Protein AF-A0ABC8UQ26-F1 (afdb_monomer_lite)

Radius of gyration: 25.67 Å; chains: 1; bounding box: 36×34×86 Å

Organism: NCBI:txid185542

Sequence (163 aa):
MYFKSHYSAATSGVHKNFREDLLFRDLHRGIGKIISTMKLRYAMVCSSNQNRSMEAHSLLKREGFDVSSYGTGQHVKLPGPSLREPNVYDFGTPYKHMFDDLRRKDPELYKRNGILPMLKRNISVKSAPQRWQENAADGSFDVVFTFEEKVFDMVLEGSPNEE

InterPro domains:
  IPR006811 RNA polymerase II subunit A [PF04722] (40-158)
  IPR006811 RNA polymerase II subunit A [PTHR20383] (39-157)

Foldseek 3Di:
DDDDDDDDDDDDDDDDPPDDPPVVVVVCVVVVVVVVPPQFAEEQEEAQQQPRRLVVLLVCVVVPGNYDYAHAHQWHWADDPDPVDIDTHHWVQFLVNVLVVVCVVPVVVCVVVCRNVSSVSSNVRDGTHHHLLPCVVVPDGPYYDYDDPVRVVSNVVSDPPPD

Structure (mmCIF, N/CA/C/O backbone):
data_AF-A0ABC8UQ26-F1
#
_entry.id   AF-A0ABC8UQ26-F1
#
loop_
_atom_site.group_PDB
_atom_site.id
_atom_site.type_symbol
_atom_site.label_atom_id
_atom_site.label_alt_id
_atom_site.label_comp_id
_atom_site.label_asym_id
_atom_site.label_entity_id
_atom_site.label_seq_id
_atom_site.pdbx_PDB_ins_code
_atom_site.Cartn_x
_atom_site.Cartn_y
_atom_site.Cartn_z
_atom_site.occupancy
_atom_site.B_iso_or_equiv
_atom_site.auth_seq_id
_atom_site.auth_comp_id
_atom_site.auth_asym_id
_atom_site.auth_atom_id
_atom_site.pdbx_PDB_model_num
ATOM 1 N N . MET A 1 1 ? 12.745 18.386 50.827 1.00 41.50 1 MET A N 1
ATOM 2 C CA . MET A 1 1 ? 11.468 18.201 50.102 1.00 41.50 1 MET A CA 1
ATOM 3 C C . MET A 1 1 ? 11.023 16.765 50.371 1.00 41.50 1 MET A C 1
ATOM 5 O O . MET A 1 1 ? 11.547 15.870 49.740 1.00 41.50 1 MET A O 1
ATOM 9 N N . TYR A 1 2 ? 10.348 16.398 51.464 1.00 26.14 2 TYR A N 1
ATOM 10 C CA . TYR A 1 2 ? 9.028 16.809 51.964 1.00 26.14 2 TYR A CA 1
ATOM 11 C C . TYR A 1 2 ? 7.947 16.820 50.881 1.00 26.14 2 TYR A C 1
ATOM 13 O O . TYR A 1 2 ? 7.725 17.849 50.261 1.00 26.14 2 TYR A O 1
ATOM 21 N N . PHE A 1 3 ? 7.269 15.681 50.714 1.00 30.00 3 PHE A N 1
ATOM 22 C CA . PHE A 1 3 ? 5.849 15.589 51.057 1.00 30.00 3 PHE A CA 1
ATOM 23 C C . PHE A 1 3 ? 5.557 14.217 51.688 1.00 30.00 3 PHE A C 1
ATOM 25 O O . PHE A 1 3 ? 5.661 13.174 51.051 1.00 30.00 3 PHE A O 1
ATOM 32 N N . LYS A 1 4 ? 5.258 14.252 52.992 1.00 30.73 4 LYS A N 1
ATOM 33 C CA . LYS A 1 4 ? 4.625 13.182 53.768 1.00 30.73 4 LYS A CA 1
ATOM 34 C C . LYS A 1 4 ? 3.123 13.245 53.492 1.00 30.73 4 LYS A C 1
ATOM 36 O O . LYS A 1 4 ? 2.551 14.326 53.575 1.00 30.73 4 LYS A O 1
ATOM 41 N N . SER A 1 5 ? 2.485 12.094 53.335 1.00 32.50 5 SER A N 1
ATOM 42 C CA . SER A 1 5 ? 1.169 11.883 53.933 1.00 32.50 5 SER A CA 1
ATOM 43 C C . SER A 1 5 ? 1.236 10.582 54.718 1.00 32.50 5 SER A C 1
ATOM 45 O O . SER A 1 5 ? 1.507 9.514 54.174 1.00 32.50 5 SER A O 1
ATOM 47 N N . HIS A 1 6 ? 1.115 10.731 56.032 1.00 33.03 6 HIS A N 1
ATOM 48 C CA . HIS A 1 6 ? 1.056 9.662 57.013 1.00 33.03 6 HIS A CA 1
ATOM 49 C C . HIS A 1 6 ? -0.376 9.144 57.080 1.00 33.03 6 HIS A C 1
ATOM 51 O O . HIS A 1 6 ? -1.288 9.929 57.315 1.00 33.03 6 HIS A O 1
ATOM 57 N N . TYR A 1 7 ? -0.555 7.830 56.998 1.00 27.98 7 TYR A N 1
ATOM 58 C CA . TYR A 1 7 ? -1.662 7.163 57.674 1.00 27.98 7 TYR A CA 1
ATOM 59 C C . TYR A 1 7 ? -1.077 6.027 58.510 1.00 27.98 7 TYR A C 1
ATOM 61 O O . TYR A 1 7 ? -0.627 5.009 57.992 1.00 27.98 7 TYR A O 1
ATOM 69 N N . SER A 1 8 ? -1.033 6.259 59.821 1.00 32.56 8 SER A N 1
ATOM 70 C CA . SER A 1 8 ? -0.798 5.242 60.837 1.00 32.56 8 SER A CA 1
ATOM 71 C C . SER A 1 8 ? -2.144 4.929 61.471 1.00 32.56 8 SER A C 1
ATOM 73 O O . SER A 1 8 ? -2.782 5.818 62.032 1.00 32.56 8 SER A O 1
ATOM 75 N N . ALA A 1 9 ? -2.564 3.674 61.390 1.00 33.38 9 ALA A N 1
ATOM 76 C CA . ALA A 1 9 ? -3.557 3.117 62.290 1.00 33.38 9 ALA A CA 1
ATOM 77 C C . ALA A 1 9 ? -3.049 1.743 62.726 1.00 33.38 9 ALA A C 1
ATOM 79 O O . ALA A 1 9 ? -3.252 0.731 62.060 1.00 33.38 9 ALA A O 1
ATOM 80 N N . ALA A 1 10 ? -2.334 1.731 63.849 1.00 39.16 10 ALA A N 1
ATOM 81 C CA . ALA A 1 10 ? -2.121 0.521 64.616 1.00 39.16 10 ALA A CA 1
ATOM 82 C C . ALA A 1 10 ? -3.458 0.131 65.257 1.00 39.16 10 ALA A C 1
ATOM 84 O O . ALA A 1 10 ? -3.974 0.860 66.100 1.00 39.16 10 ALA A O 1
ATOM 85 N N . THR A 1 11 ? -4.003 -1.022 64.883 1.00 34.78 11 THR A N 1
ATOM 86 C CA . THR A 1 11 ? -4.910 -1.771 65.754 1.00 34.78 11 THR A CA 1
ATOM 87 C C . THR A 1 11 ? -4.442 -3.219 65.821 1.00 34.78 11 THR A C 1
ATOM 89 O O . THR A 1 11 ? -4.331 -3.938 64.832 1.00 34.78 11 THR A O 1
ATOM 92 N N . SER A 1 12 ? -4.054 -3.551 67.048 1.00 34.25 12 SER A N 1
ATOM 93 C CA . SER A 1 12 ? -3.957 -4.851 67.698 1.00 34.25 12 SER A CA 1
ATOM 94 C C . SER A 1 12 ? -4.774 -5.978 67.070 1.00 34.25 12 SER A C 1
ATOM 96 O O . SER A 1 12 ? -5.924 -5.796 66.677 1.00 34.25 12 SER A O 1
ATOM 98 N N . GLY A 1 13 ? -4.173 -7.168 67.071 1.00 43.50 13 GLY A N 1
ATOM 99 C CA . GLY A 1 13 ? -4.755 -8.384 66.534 1.00 43.50 13 GLY A CA 1
ATOM 100 C C . GLY A 1 13 ? -6.139 -8.711 67.085 1.00 43.50 13 GLY A C 1
ATOM 101 O O . GLY A 1 13 ? -6.357 -8.725 68.290 1.00 43.50 13 GLY A O 1
ATOM 102 N N . VAL A 1 14 ? -7.027 -9.069 66.163 1.00 31.98 14 VAL A N 1
ATOM 103 C CA . VAL A 1 14 ? -8.146 -9.985 66.370 1.00 31.98 14 VAL A CA 1
ATOM 104 C C . VAL A 1 14 ? -8.271 -10.796 65.078 1.00 31.98 14 VAL A C 1
ATOM 106 O O . VAL A 1 14 ? -8.161 -10.252 63.981 1.00 31.98 14 VAL A O 1
ATOM 109 N N . HIS A 1 15 ? -8.393 -12.112 65.235 1.00 33.81 15 HIS A N 1
ATOM 110 C CA . HIS A 1 15 ? -8.594 -13.146 64.218 1.00 33.81 15 HIS A CA 1
ATOM 111 C C . HIS A 1 15 ? -9.071 -12.660 62.835 1.00 33.81 15 HIS A C 1
ATOM 113 O O . HIS A 1 15 ? -10.221 -12.257 62.661 1.00 33.81 15 HIS A O 1
ATOM 119 N N . LYS A 1 16 ? -8.207 -12.807 61.820 1.00 36.38 16 LYS A N 1
ATOM 120 C CA . LYS A 1 16 ? -8.597 -12.717 60.408 1.00 36.38 16 LYS A CA 1
ATOM 121 C C . LYS A 1 16 ? -9.525 -13.886 60.073 1.00 36.38 16 LYS A C 1
ATOM 123 O O . LYS A 1 16 ? -9.066 -14.996 59.811 1.00 36.38 16 LYS A O 1
ATOM 128 N N . ASN A 1 17 ? -10.827 -13.621 60.081 1.00 33.84 17 ASN A N 1
ATOM 129 C CA . ASN A 1 17 ? -11.806 -14.464 59.414 1.00 33.84 17 ASN A CA 1
ATOM 130 C C . ASN A 1 17 ? -11.560 -14.389 57.904 1.00 33.84 17 ASN A C 1
ATOM 132 O O . ASN A 1 17 ? -11.701 -13.355 57.257 1.00 33.84 17 ASN A O 1
ATOM 136 N N . PHE A 1 18 ? -11.136 -15.525 57.372 1.00 38.38 18 PHE A N 1
ATOM 137 C CA . PHE A 1 18 ? -10.686 -15.759 56.010 1.00 38.38 18 PHE A CA 1
ATOM 138 C C . PHE A 1 18 ? -11.886 -15.814 55.048 1.00 38.38 18 PHE A C 1
ATOM 140 O O . PHE A 1 18 ? -12.254 -16.891 54.589 1.00 38.38 18 PHE A O 1
ATOM 147 N N . ARG A 1 19 ? -12.569 -14.687 54.788 1.00 42.59 19 ARG A N 1
ATOM 148 C CA . ARG A 1 19 ? -13.698 -14.654 53.829 1.00 42.59 19 ARG A CA 1
ATOM 149 C C . ARG A 1 19 ? -13.897 -13.365 53.016 1.00 42.59 19 ARG A C 1
ATOM 151 O O . ARG A 1 19 ? -14.905 -13.278 52.327 1.00 42.59 19 ARG A O 1
ATOM 158 N N . GLU A 1 20 ? -12.948 -12.426 52.994 1.00 43.97 20 GLU A N 1
ATOM 159 C CA . GLU A 1 20 ? -13.070 -11.203 52.163 1.00 43.97 20 GLU A CA 1
ATOM 160 C C . GLU A 1 20 ? -12.114 -11.104 50.953 1.00 43.97 20 GLU A C 1
ATOM 162 O O . GLU A 1 20 ? -12.301 -10.245 50.096 1.00 43.97 20 GLU A O 1
ATOM 167 N N . ASP A 1 21 ? -11.163 -12.027 50.772 1.00 46.38 21 ASP A N 1
ATOM 168 C CA . ASP A 1 21 ? -10.142 -11.896 49.709 1.00 46.38 21 ASP A CA 1
ATOM 169 C C . ASP A 1 21 ? -10.553 -12.420 48.317 1.00 46.38 21 ASP A C 1
ATOM 171 O O . ASP A 1 21 ? -9.835 -12.204 47.337 1.00 46.38 21 ASP A O 1
ATOM 175 N N . LEU A 1 22 ? -11.692 -13.107 48.185 1.00 45.91 22 LEU A N 1
ATOM 176 C CA . LEU A 1 22 ? -12.132 -13.657 46.892 1.00 45.91 22 LEU A CA 1
ATOM 177 C C . LEU A 1 22 ? -12.947 -12.646 46.073 1.00 45.91 22 LEU A C 1
ATOM 179 O O . LEU A 1 22 ? -12.672 -12.473 44.888 1.00 45.91 22 LEU A O 1
ATOM 183 N N . LEU A 1 23 ? -13.851 -11.887 46.702 1.00 46.78 23 LEU A N 1
ATOM 184 C CA . LEU A 1 23 ? -14.667 -10.897 45.987 1.00 46.78 23 LEU A CA 1
ATOM 185 C C . LEU A 1 23 ? -13.833 -9.726 45.432 1.00 46.78 23 LEU A C 1
ATOM 187 O O . LEU A 1 23 ? -14.083 -9.263 44.322 1.00 46.78 23 LEU A O 1
ATOM 191 N N . PHE A 1 24 ? -12.815 -9.262 46.165 1.00 46.88 24 PHE A N 1
ATOM 192 C CA . PHE A 1 24 ? -11.965 -8.146 45.723 1.00 46.88 24 PHE A CA 1
ATOM 193 C C . PHE A 1 24 ? -10.987 -8.537 44.606 1.00 46.88 24 PHE A C 1
ATOM 195 O O . PHE A 1 24 ? -10.720 -7.734 43.703 1.00 46.88 24 PHE A O 1
ATOM 202 N N . ARG A 1 25 ? -10.485 -9.782 44.628 1.00 49.25 25 ARG A N 1
ATOM 203 C CA . ARG A 1 25 ? -9.670 -10.339 43.537 1.00 49.25 25 ARG A CA 1
ATOM 204 C C . ARG A 1 25 ? -10.509 -10.554 42.287 1.00 49.25 25 ARG A C 1
ATOM 206 O O . ARG A 1 25 ? -10.029 -10.224 41.208 1.00 49.25 25 ARG A O 1
ATOM 213 N N . ASP A 1 26 ? -11.749 -11.013 42.426 1.00 48.81 26 ASP A N 1
ATOM 214 C CA . ASP A 1 26 ? -12.673 -11.183 41.304 1.00 48.81 26 ASP A CA 1
ATOM 215 C C . ASP A 1 26 ? -13.183 -9.849 40.746 1.00 48.81 26 ASP A C 1
ATOM 217 O O . ASP A 1 26 ? -13.411 -9.759 39.544 1.00 48.81 26 ASP A O 1
ATOM 221 N N . LEU A 1 27 ? -13.250 -8.781 41.548 1.00 49.72 27 LEU A N 1
ATOM 222 C CA . LEU A 1 27 ? -13.548 -7.434 41.054 1.00 49.72 27 LEU A CA 1
ATOM 223 C C . LEU A 1 27 ? -12.374 -6.835 40.261 1.00 49.72 27 LEU A C 1
ATOM 225 O O . LEU A 1 27 ? -12.596 -6.258 39.204 1.00 49.72 27 LEU A O 1
ATOM 229 N N . HIS A 1 28 ? -11.120 -7.031 40.686 1.00 50.78 28 HIS A N 1
ATOM 230 C CA . HIS A 1 28 ? -9.949 -6.618 39.891 1.00 50.78 28 HIS A CA 1
ATOM 231 C C . HIS A 1 28 ? -9.756 -7.488 38.644 1.00 50.78 28 HIS A C 1
ATOM 233 O O . HIS A 1 28 ? -9.362 -6.985 37.593 1.00 50.78 28 HIS A O 1
ATOM 239 N N . ARG A 1 29 ? -10.087 -8.783 38.718 1.00 53.47 29 ARG A N 1
ATOM 240 C CA . ARG A 1 29 ? -10.141 -9.669 37.547 1.00 53.47 29 ARG A CA 1
ATOM 241 C C . ARG A 1 29 ? -11.294 -9.305 36.622 1.00 53.47 29 ARG A C 1
ATOM 243 O O . ARG A 1 29 ? -11.126 -9.391 35.418 1.00 53.47 29 ARG A O 1
ATOM 250 N N . GLY A 1 30 ? -12.432 -8.892 37.168 1.00 50.47 30 GLY A N 1
ATOM 251 C CA . GLY A 1 30 ? -13.629 -8.481 36.443 1.00 50.47 30 GLY A CA 1
ATOM 252 C C . GLY A 1 30 ? -13.432 -7.146 35.741 1.00 50.47 30 GLY A C 1
ATOM 253 O O . GLY A 1 30 ? -13.646 -7.070 34.542 1.00 50.47 30 GLY A O 1
ATOM 254 N N . ILE A 1 31 ? -12.913 -6.132 36.436 1.00 53.88 31 ILE A N 1
ATOM 255 C CA . ILE A 1 31 ? -12.566 -4.826 35.862 1.00 53.88 31 ILE A CA 1
ATOM 256 C C . ILE A 1 31 ? -11.385 -4.964 34.894 1.00 53.88 31 ILE A C 1
ATOM 258 O O . ILE A 1 31 ? -11.446 -4.434 33.794 1.00 53.88 31 ILE A O 1
ATOM 262 N N . GLY A 1 32 ? -10.356 -5.752 35.220 1.00 47.97 32 GLY A N 1
ATOM 263 C CA . GLY A 1 32 ? -9.260 -6.058 34.292 1.00 47.97 32 GLY A CA 1
ATOM 264 C C . GLY A 1 32 ? -9.720 -6.827 33.048 1.00 47.97 32 GLY A C 1
ATOM 265 O O . GLY A 1 32 ? -9.186 -6.615 31.965 1.00 47.97 32 GLY A O 1
ATOM 266 N N . LYS A 1 33 ? -10.758 -7.664 33.170 1.00 49.25 33 LYS A N 1
ATOM 267 C CA . LYS A 1 33 ? -11.398 -8.370 32.050 1.00 49.25 33 LYS A CA 1
ATOM 268 C C . LYS A 1 33 ? -12.345 -7.464 31.252 1.00 49.25 33 LYS A C 1
ATOM 270 O O . LYS A 1 33 ? -12.403 -7.616 30.043 1.00 49.25 33 LYS A O 1
ATOM 275 N N . ILE A 1 34 ? -13.006 -6.495 31.890 1.00 48.78 34 ILE A N 1
ATOM 276 C CA . ILE A 1 34 ? -13.839 -5.459 31.247 1.00 48.78 34 ILE A CA 1
ATOM 277 C C . ILE A 1 34 ? -12.965 -4.431 30.501 1.00 48.78 34 ILE A C 1
ATOM 279 O O . ILE A 1 34 ? -13.303 -4.004 29.401 1.00 48.78 34 ILE A O 1
ATOM 283 N N . ILE A 1 35 ? -11.790 -4.086 31.036 1.00 52.19 35 ILE A N 1
ATOM 284 C CA . ILE A 1 35 ? -10.787 -3.269 30.330 1.00 52.19 35 ILE A CA 1
ATOM 285 C C . ILE A 1 35 ? -10.106 -4.100 29.218 1.00 52.19 35 ILE A C 1
ATOM 287 O O . ILE A 1 35 ? -9.772 -3.564 28.167 1.00 52.19 35 ILE A O 1
ATOM 291 N N . SER A 1 36 ? -9.993 -5.426 29.384 1.00 51.66 36 SER A N 1
ATOM 292 C CA . SER A 1 36 ? -9.513 -6.374 28.358 1.00 51.66 36 SER A CA 1
ATOM 293 C C . SER A 1 36 ? -10.496 -6.621 27.198 1.00 51.66 36 SER A C 1
ATOM 295 O O . SER A 1 36 ? -10.125 -7.323 26.256 1.00 51.66 36 SER A O 1
ATOM 297 N N . THR A 1 37 ? -11.732 -6.108 27.232 1.00 56.72 37 THR A N 1
ATOM 298 C CA . THR A 1 37 ? -12.758 -6.428 26.214 1.00 56.72 37 THR A CA 1
ATOM 299 C C . THR A 1 37 ? -12.924 -5.410 25.087 1.00 56.72 37 THR A C 1
ATOM 301 O O . THR A 1 37 ? -13.645 -5.699 24.136 1.00 56.72 37 THR A O 1
ATOM 304 N N . MET A 1 38 ? -12.241 -4.264 25.120 1.00 62.19 38 MET A N 1
ATOM 305 C CA . MET A 1 38 ? -12.246 -3.318 23.996 1.00 62.19 38 MET A CA 1
ATOM 306 C C . MET A 1 38 ? -11.052 -3.617 23.088 1.00 62.19 38 MET A C 1
ATOM 308 O O . MET A 1 38 ? -9.949 -3.112 23.297 1.00 62.19 38 MET A O 1
ATOM 312 N N . LYS A 1 39 ? -11.248 -4.498 22.101 1.00 85.00 39 LYS A N 1
ATOM 313 C CA . LYS A 1 39 ? -10.225 -4.756 21.084 1.00 85.00 39 LYS A CA 1
ATOM 314 C C . LYS A 1 39 ? -10.140 -3.526 20.180 1.00 85.00 39 LYS A C 1
ATOM 316 O O . LYS A 1 39 ? -11.017 -3.334 19.347 1.00 85.00 39 LYS A O 1
ATOM 321 N N . LEU A 1 40 ? -9.111 -2.702 20.385 1.00 94.69 40 LEU A N 1
ATOM 322 C CA . LEU A 1 40 ? -8.878 -1.518 19.562 1.00 94.69 40 LEU A CA 1
ATOM 323 C C . LEU A 1 40 ? -8.720 -1.914 18.095 1.00 94.69 40 LEU A C 1
ATOM 325 O O . LEU A 1 40 ? -8.084 -2.926 17.773 1.00 94.69 40 LEU A O 1
ATOM 329 N N . ARG A 1 41 ? -9.266 -1.076 17.223 1.00 96.75 41 ARG A N 1
ATOM 330 C CA . ARG A 1 41 ? -9.207 -1.221 15.780 1.00 96.75 41 ARG A CA 1
ATOM 331 C C . ARG A 1 41 ? -8.272 -0.188 15.174 1.00 96.75 41 ARG A C 1
ATOM 333 O O . ARG A 1 41 ? -8.393 1.014 15.410 1.00 96.75 41 ARG A O 1
ATOM 340 N N . TYR A 1 42 ? -7.331 -0.669 14.372 1.00 98.12 42 TYR A N 1
ATOM 341 C CA . TYR A 1 42 ? -6.204 0.115 13.886 1.00 98.12 42 TYR A CA 1
ATOM 342 C C . TYR A 1 42 ? -6.270 0.338 12.374 1.00 98.12 42 TYR A C 1
ATOM 344 O O . TYR A 1 42 ? -6.559 -0.590 11.618 1.00 98.12 42 TYR A O 1
ATOM 352 N N . ALA A 1 43 ? -5.905 1.533 11.908 1.00 98.50 43 ALA A N 1
ATOM 353 C CA . ALA A 1 43 ? -5.690 1.808 10.487 1.00 98.50 43 ALA A CA 1
ATOM 354 C C . ALA A 1 43 ? -4.242 2.218 10.207 1.00 98.50 43 ALA A C 1
ATOM 356 O O . ALA A 1 43 ? -3.711 3.136 10.822 1.00 98.50 43 ALA A O 1
ATOM 357 N N . MET A 1 44 ? -3.605 1.552 9.244 1.00 98.69 44 MET A N 1
ATOM 358 C CA . MET A 1 44 ? -2.257 1.869 8.764 1.00 98.69 44 MET A CA 1
ATOM 359 C C . MET A 1 44 ? -2.352 2.628 7.438 1.00 98.69 44 MET A C 1
ATOM 361 O O . MET A 1 44 ? -2.791 2.058 6.439 1.00 98.69 44 MET A O 1
ATOM 365 N N . VAL A 1 45 ? -1.919 3.884 7.364 1.00 98.75 45 VAL A N 1
ATOM 366 C CA . VAL A 1 45 ? -2.168 4.734 6.187 1.00 98.75 45 VAL A CA 1
ATOM 367 C C . VAL A 1 45 ? -0.870 5.291 5.610 1.00 98.75 45 VAL A C 1
ATOM 369 O O . VAL A 1 45 ? -0.102 5.972 6.283 1.00 98.75 45 VAL A O 1
ATOM 372 N N . CYS A 1 46 ? -0.603 5.002 4.334 1.00 98.62 46 CYS A N 1
ATOM 373 C CA . CYS A 1 46 ? 0.515 5.593 3.586 1.00 98.62 46 CYS A CA 1
ATOM 374 C C . CYS A 1 46 ? 0.013 6.231 2.281 1.00 98.62 46 CYS A C 1
ATOM 376 O O . CYS A 1 46 ? -1.184 6.418 2.119 1.00 98.62 46 CYS A O 1
ATOM 378 N N . SER A 1 47 ? 0.892 6.570 1.333 1.00 98.31 47 SER A N 1
ATOM 379 C CA . SER A 1 47 ? 0.452 7.165 0.061 1.00 98.31 47 SER A CA 1
ATOM 380 C C . SER A 1 47 ? -0.252 6.163 -0.873 1.00 98.31 47 SER A C 1
ATOM 382 O O . SER A 1 47 ? -1.396 6.378 -1.256 1.00 98.31 47 SER A O 1
ATOM 384 N N . SER A 1 48 ? 0.392 5.043 -1.227 1.00 98.56 48 SER A N 1
ATOM 385 C CA . SER A 1 48 ? -0.112 4.114 -2.265 1.00 98.56 48 SER A CA 1
ATOM 386 C C . SER A 1 48 ? -0.619 2.768 -1.741 1.00 98.56 48 SER A C 1
ATOM 388 O O . SER A 1 48 ? -0.906 1.878 -2.532 1.00 98.56 48 SER A O 1
ATOM 390 N N . ASN A 1 49 ? -0.665 2.573 -0.421 1.00 98.75 49 ASN A N 1
ATOM 391 C CA . ASN A 1 49 ? -1.016 1.295 0.206 1.00 98.75 49 ASN A CA 1
ATOM 392 C C . ASN A 1 49 ? -0.227 0.088 -0.350 1.00 98.75 49 ASN A C 1
ATOM 394 O O . ASN A 1 49 ? -0.793 -0.955 -0.658 1.00 98.75 49 ASN A O 1
ATOM 398 N N . GLN A 1 50 ? 1.091 0.237 -0.512 1.00 98.75 50 GLN A N 1
ATOM 399 C CA . GLN A 1 50 ? 1.964 -0.800 -1.090 1.00 98.75 50 GLN A CA 1
ATOM 400 C C . GLN A 1 50 ? 2.988 -1.339 -0.092 1.00 98.75 50 GLN A C 1
ATOM 402 O O . GLN A 1 50 ? 3.061 -2.545 0.133 1.00 98.75 50 GLN A O 1
ATOM 407 N N . ASN A 1 51 ? 3.778 -0.440 0.499 1.00 98.50 51 ASN A N 1
ATOM 408 C CA . ASN A 1 51 ? 4.927 -0.806 1.322 1.00 98.50 51 ASN A CA 1
ATOM 409 C C . ASN A 1 51 ? 4.643 -0.589 2.818 1.00 98.50 51 ASN A C 1
ATOM 411 O O . ASN A 1 51 ? 4.071 -1.466 3.451 1.00 98.50 51 ASN A O 1
ATOM 415 N N . ARG A 1 52 ? 4.945 0.604 3.356 1.00 98.69 52 ARG A N 1
ATOM 416 C CA . ARG A 1 52 ? 4.882 0.940 4.797 1.00 98.69 52 ARG A CA 1
ATOM 417 C C . ARG A 1 52 ? 3.594 0.482 5.499 1.00 98.69 52 ARG A C 1
ATOM 419 O O . ARG A 1 52 ? 3.661 -0.302 6.438 1.00 98.69 52 ARG A O 1
ATOM 426 N N . SER A 1 53 ? 2.424 0.895 5.000 1.00 98.75 53 SER A N 1
ATOM 427 C CA . SER A 1 53 ? 1.146 0.517 5.622 1.00 98.75 53 SER A CA 1
ATOM 428 C C . SER A 1 53 ? 0.825 -0.973 5.525 1.00 98.75 53 SER A C 1
ATOM 430 O O . SER A 1 53 ? 0.218 -1.527 6.434 1.00 98.75 53 SER A O 1
ATOM 432 N N . MET A 1 54 ? 1.244 -1.635 4.448 1.00 98.81 54 MET A N 1
ATOM 433 C CA . MET A 1 54 ? 0.989 -3.058 4.245 1.00 98.81 54 MET A CA 1
ATOM 434 C C . MET A 1 54 ? 1.959 -3.950 5.026 1.00 98.81 54 MET A C 1
ATOM 436 O O . MET A 1 54 ? 1.573 -5.037 5.450 1.00 98.81 54 MET A O 1
ATOM 440 N N . GLU A 1 55 ? 3.198 -3.501 5.234 1.00 98.75 55 GLU A N 1
ATOM 441 C CA . GLU A 1 55 ? 4.158 -4.163 6.121 1.00 98.75 55 GLU A CA 1
ATOM 442 C C . GLU A 1 55 ? 3.645 -4.137 7.564 1.00 98.75 55 GLU A C 1
ATOM 444 O O . GLU A 1 55 ? 3.532 -5.184 8.200 1.00 98.75 55 GLU A O 1
ATOM 449 N N . ALA A 1 56 ? 3.218 -2.960 8.037 1.00 98.69 56 ALA A N 1
ATOM 450 C CA . ALA A 1 56 ? 2.610 -2.809 9.355 1.00 98.69 56 ALA A CA 1
ATOM 451 C C . ALA A 1 56 ? 1.326 -3.642 9.496 1.00 98.69 56 ALA A C 1
ATOM 453 O O . ALA A 1 56 ? 1.182 -4.372 10.471 1.00 98.69 56 ALA A O 1
ATOM 454 N N . HIS A 1 57 ? 0.432 -3.619 8.499 1.00 98.75 57 HIS A N 1
ATOM 455 C CA . HIS A 1 57 ? -0.761 -4.471 8.486 1.00 98.75 57 HIS A CA 1
ATOM 456 C C . HIS A 1 57 ? -0.380 -5.951 8.609 1.00 98.75 57 HIS A C 1
ATOM 458 O O . HIS A 1 57 ? -0.889 -6.645 9.483 1.00 98.75 57 HIS A O 1
ATOM 464 N N . SER A 1 58 ? 0.540 -6.437 7.771 1.00 98.56 58 SER A N 1
ATOM 465 C CA . SER A 1 58 ? 1.009 -7.827 7.795 1.00 98.56 58 SER A CA 1
ATOM 466 C C . SER A 1 58 ? 1.518 -8.246 9.178 1.00 98.56 58 SER A C 1
ATOM 468 O O . SER A 1 58 ? 1.206 -9.346 9.637 1.00 98.56 58 SER A O 1
ATOM 470 N N . LEU A 1 59 ? 2.284 -7.376 9.843 1.00 98.38 59 LEU A N 1
ATOM 471 C CA . LEU A 1 59 ? 2.797 -7.620 11.188 1.00 98.38 59 LEU A CA 1
ATOM 472 C C . LEU A 1 59 ? 1.669 -7.651 12.228 1.00 98.38 59 LEU A C 1
ATOM 474 O O . LEU A 1 59 ? 1.498 -8.656 12.908 1.00 98.38 59 LEU A O 1
ATOM 478 N N . LEU A 1 60 ? 0.854 -6.596 12.311 1.00 97.38 60 LEU A N 1
ATOM 479 C CA . LEU A 1 60 ? -0.222 -6.488 13.306 1.00 97.38 60 LEU A CA 1
ATOM 480 C C . LEU A 1 60 ? -1.271 -7.598 13.142 1.00 97.38 60 LEU A C 1
ATOM 482 O O . LEU A 1 60 ? -1.742 -8.164 14.125 1.00 97.38 60 LEU A O 1
ATOM 486 N N . LYS A 1 61 ? -1.597 -7.973 11.901 1.00 96.75 61 LYS A N 1
ATOM 487 C CA . LYS A 1 61 ? -2.529 -9.071 11.614 1.00 96.75 61 LYS A CA 1
ATOM 488 C C . LYS A 1 61 ? -1.996 -10.416 12.105 1.00 96.75 61 LYS A C 1
ATOM 490 O O . LYS A 1 61 ? -2.774 -11.230 12.593 1.00 96.75 61 LYS A O 1
ATOM 495 N N . ARG A 1 62 ? -0.682 -10.651 12.003 1.00 96.06 62 ARG A N 1
ATOM 496 C CA . ARG A 1 62 ? -0.032 -11.873 12.507 1.00 96.06 62 ARG A CA 1
ATOM 497 C C . ARG A 1 62 ? -0.102 -11.978 14.028 1.00 96.06 62 ARG A C 1
ATOM 499 O O . ARG A 1 62 ? -0.310 -13.070 14.538 1.00 96.06 62 ARG A O 1
ATOM 506 N N . GLU A 1 63 ? -0.001 -10.846 14.715 1.00 96.44 63 GLU A N 1
ATOM 507 C CA . GLU A 1 63 ? -0.141 -10.745 16.173 1.00 96.44 63 GLU A CA 1
ATOM 508 C C . GLU A 1 63 ? -1.613 -10.706 16.638 1.00 96.44 63 GLU A C 1
ATOM 510 O O . GLU A 1 63 ? -1.902 -10.573 17.825 1.00 96.44 63 GLU A O 1
ATOM 515 N N . GLY A 1 64 ? -2.574 -10.839 15.715 1.00 94.88 64 GLY A N 1
ATOM 516 C CA . GLY A 1 64 ? -3.995 -10.969 16.033 1.00 94.88 64 GLY A CA 1
ATOM 517 C C . GLY A 1 64 ? -4.731 -9.655 16.310 1.00 94.88 64 GLY A C 1
ATOM 518 O O . GLY A 1 64 ? -5.865 -9.700 16.798 1.00 94.88 64 GLY A O 1
ATOM 519 N N . PHE A 1 65 ? -4.142 -8.500 15.991 1.00 95.94 65 PHE A N 1
ATOM 520 C CA . PHE A 1 65 ? -4.819 -7.202 16.088 1.00 95.94 65 PHE A CA 1
ATOM 521 C C . PHE A 1 65 ? -5.922 -7.054 15.030 1.00 95.94 65 PHE A C 1
ATOM 523 O O . PHE A 1 65 ? -5.841 -7.632 13.944 1.00 95.94 65 PHE A O 1
ATOM 530 N N . ASP A 1 66 ? -6.954 -6.265 15.344 1.00 96.75 66 ASP A N 1
ATOM 531 C CA . ASP A 1 66 ? -7.930 -5.819 14.345 1.00 96.75 66 ASP A CA 1
ATOM 532 C C . ASP A 1 66 ? -7.334 -4.628 13.588 1.00 96.75 66 ASP A C 1
ATOM 534 O O . ASP A 1 66 ? -7.223 -3.524 14.120 1.00 96.75 66 ASP A O 1
ATOM 538 N N . VAL A 1 67 ? -6.845 -4.880 12.375 1.00 98.06 67 VAL A N 1
ATOM 539 C CA . VAL A 1 67 ? -6.077 -3.907 11.601 1.00 98.06 67 VAL A CA 1
ATOM 540 C C . VAL A 1 67 ? -6.554 -3.853 10.157 1.00 98.06 67 VAL A C 1
ATOM 542 O O . VAL A 1 67 ? -6.783 -4.873 9.510 1.00 98.06 67 VAL A O 1
ATOM 545 N N . SER A 1 68 ? -6.659 -2.636 9.637 1.00 98.44 68 SER A N 1
ATOM 546 C CA . SER A 1 68 ? -6.857 -2.336 8.221 1.00 98.44 68 SER A CA 1
ATOM 547 C C . SER A 1 68 ? -5.758 -1.399 7.719 1.00 98.44 68 SER A C 1
ATOM 549 O O . SER A 1 68 ? -4.945 -0.881 8.487 1.00 98.44 68 SER A O 1
ATOM 551 N N . SER A 1 69 ? -5.670 -1.199 6.405 1.00 98.75 69 SER A N 1
ATOM 552 C CA . SER A 1 69 ? -4.631 -0.336 5.833 1.00 98.75 69 SER A CA 1
ATOM 553 C C . SER A 1 69 ? -5.061 0.320 4.537 1.00 98.75 69 SER A C 1
ATOM 555 O O . SER A 1 69 ? -5.705 -0.349 3.728 1.00 98.75 69 SER A O 1
ATOM 557 N N . TYR A 1 70 ? -4.599 1.546 4.300 1.00 98.75 70 TYR A N 1
ATOM 558 C CA . TYR A 1 70 ? -5.068 2.399 3.210 1.00 98.75 70 TYR A CA 1
ATOM 559 C C . TYR A 1 70 ? -3.949 3.221 2.564 1.00 98.75 70 TYR A C 1
ATOM 561 O O . TYR A 1 70 ? -2.785 3.218 2.998 1.00 98.75 70 TYR A O 1
ATOM 569 N N . GLY A 1 71 ? -4.327 3.888 1.475 1.00 98.50 71 GLY A N 1
ATOM 570 C CA . GLY A 1 71 ? -3.543 4.852 0.720 1.00 98.50 71 GLY A CA 1
ATOM 571 C C . GLY A 1 71 ? -4.298 6.173 0.584 1.00 98.50 71 GLY A C 1
ATOM 572 O O . GLY A 1 71 ? -5.491 6.146 0.322 1.00 98.50 71 GLY A O 1
ATOM 573 N N . THR A 1 72 ? -3.643 7.318 0.736 1.00 98.06 72 THR A N 1
ATOM 574 C CA . THR A 1 72 ? -4.271 8.646 0.550 1.00 98.06 72 THR A CA 1
ATOM 575 C C . THR A 1 72 ? -4.035 9.258 -0.827 1.00 98.06 72 THR A C 1
ATOM 577 O O . THR A 1 72 ? -4.680 10.243 -1.183 1.00 98.06 72 THR A O 1
ATOM 580 N N . GLY A 1 73 ? -3.093 8.709 -1.600 1.00 96.62 73 GLY A N 1
ATOM 581 C CA . GLY A 1 73 ? -2.758 9.215 -2.925 1.00 96.62 73 GLY A CA 1
ATOM 582 C C . GLY A 1 73 ? -3.937 9.147 -3.897 1.00 96.62 73 GLY A C 1
ATOM 583 O O . GLY A 1 73 ? -4.911 8.438 -3.677 1.00 96.62 73 GLY A O 1
ATOM 584 N N . GLN A 1 74 ? -3.823 9.860 -5.017 1.00 95.56 74 GLN A N 1
ATOM 585 C CA . GLN A 1 74 ? -4.806 9.758 -6.106 1.00 95.56 74 GLN A CA 1
ATOM 586 C C . GLN A 1 74 ? -4.695 8.420 -6.851 1.00 95.56 74 GLN A C 1
ATOM 588 O O . GLN A 1 74 ? -5.690 7.867 -7.292 1.00 95.56 74 GLN A O 1
ATOM 593 N N . HIS A 1 75 ? -3.474 7.893 -6.968 1.00 97.25 75 HIS A N 1
ATOM 594 C CA . HIS A 1 75 ? -3.187 6.628 -7.640 1.00 97.25 75 HIS A CA 1
ATOM 595 C C . HIS A 1 75 ? -2.147 5.833 -6.851 1.00 97.25 75 HIS A C 1
ATOM 597 O O . HIS A 1 75 ? -1.352 6.386 -6.077 1.00 97.25 75 HIS A O 1
ATOM 603 N N . VAL A 1 76 ? -2.099 4.533 -7.111 1.00 98.38 76 VAL A N 1
ATOM 604 C CA . VAL A 1 76 ? -1.057 3.638 -6.620 1.00 98.38 76 VAL A CA 1
ATOM 605 C C . VAL A 1 76 ? 0.170 3.791 -7.511 1.00 98.38 76 VAL A C 1
ATOM 607 O O . VAL A 1 76 ? 0.090 3.565 -8.716 1.00 98.38 76 VAL A O 1
ATOM 610 N N . LYS A 1 77 ? 1.316 4.159 -6.930 1.00 98.00 77 LYS A N 1
ATOM 611 C CA . LYS A 1 77 ? 2.579 4.318 -7.662 1.00 98.00 77 LYS A CA 1
ATOM 612 C C . LYS A 1 77 ? 3.615 3.314 -7.169 1.00 98.00 77 LYS A C 1
ATOM 614 O O . LYS A 1 77 ? 3.882 3.222 -5.971 1.00 98.00 77 LYS A O 1
ATOM 619 N N . LEU A 1 78 ? 4.217 2.585 -8.101 1.00 98.19 78 LEU A N 1
ATOM 620 C CA . LEU A 1 78 ? 5.352 1.695 -7.873 1.00 98.19 78 LEU A CA 1
ATOM 621 C C . LEU A 1 78 ? 6.545 2.162 -8.722 1.00 98.19 78 LEU A C 1
ATOM 623 O O . LEU A 1 78 ? 6.335 2.621 -9.848 1.00 98.19 78 LEU A O 1
ATOM 627 N N . PRO A 1 79 ? 7.793 2.042 -8.231 1.00 97.94 79 PRO A N 1
ATOM 628 C CA . PRO A 1 79 ? 8.973 2.327 -9.043 1.00 97.94 79 PRO A CA 1
ATOM 629 C C . PRO A 1 79 ? 8.967 1.537 -10.360 1.00 97.94 79 PRO A C 1
ATOM 631 O O . PRO A 1 79 ? 8.560 0.372 -10.392 1.00 97.94 79 PRO A O 1
ATOM 634 N N . GLY A 1 80 ? 9.407 2.171 -11.445 1.00 97.25 80 GLY A N 1
ATOM 635 C CA . GLY A 1 80 ? 9.626 1.523 -12.739 1.00 97.25 80 GLY A CA 1
ATOM 636 C C . GLY A 1 80 ? 11.100 1.549 -13.157 1.00 97.25 80 GLY A C 1
ATOM 637 O O . GLY A 1 80 ? 11.965 1.654 -12.285 1.00 97.25 80 GLY A O 1
ATOM 638 N N . PRO A 1 81 ? 11.405 1.418 -14.461 1.00 95.88 81 PRO A N 1
ATOM 639 C CA . PRO A 1 81 ? 12.782 1.386 -14.966 1.00 95.88 81 PRO A CA 1
ATOM 640 C C . PRO A 1 81 ? 13.574 2.671 -14.694 1.00 95.88 81 PRO A C 1
ATOM 642 O O . PRO A 1 81 ? 14.792 2.624 -14.531 1.00 95.88 81 PRO A O 1
ATOM 645 N N . SER A 1 82 ? 12.888 3.813 -14.605 1.00 95.50 82 SER A N 1
ATOM 646 C CA . SER A 1 82 ? 13.482 5.115 -14.304 1.00 95.50 82 SER A CA 1
ATOM 647 C C . SER A 1 82 ? 12.586 5.943 -13.376 1.00 95.50 82 SER A C 1
ATOM 649 O O . SER A 1 82 ? 11.410 5.636 -13.174 1.00 95.50 82 SER A O 1
ATOM 651 N N . LEU A 1 83 ? 13.127 7.036 -12.822 1.00 91.81 83 LEU A N 1
ATOM 652 C CA . LEU A 1 83 ? 12.362 7.980 -11.990 1.00 91.81 83 LEU A CA 1
ATOM 653 C C . LEU A 1 83 ? 11.188 8.633 -12.739 1.00 91.81 83 LEU A C 1
ATOM 655 O O . LEU A 1 83 ? 10.226 9.062 -12.106 1.00 91.81 83 LEU A O 1
ATOM 659 N N . ARG A 1 84 ? 11.273 8.731 -14.071 1.00 95.75 84 ARG A N 1
ATOM 660 C CA . ARG A 1 84 ? 10.253 9.370 -14.918 1.00 95.75 84 ARG A CA 1
ATOM 661 C C . ARG A 1 84 ? 9.188 8.392 -15.406 1.00 95.75 84 ARG A C 1
ATOM 663 O O . ARG A 1 84 ? 8.170 8.828 -15.929 1.00 95.75 84 ARG A O 1
ATOM 670 N N . GLU A 1 85 ? 9.402 7.096 -15.202 1.00 95.56 85 GLU A N 1
ATOM 671 C CA . GLU A 1 85 ? 8.549 6.026 -15.720 1.00 95.56 85 GLU A CA 1
ATOM 672 C C . GLU A 1 85 ? 8.036 5.139 -14.574 1.00 95.56 85 GLU A C 1
ATOM 674 O O . GLU A 1 85 ? 8.384 3.959 -14.502 1.00 95.56 85 GLU A O 1
ATOM 679 N N . PRO A 1 86 ? 7.244 5.679 -13.625 1.00 97.56 86 PRO A N 1
ATOM 680 C CA . PRO A 1 86 ? 6.634 4.864 -12.583 1.00 97.56 86 PRO A CA 1
ATOM 681 C C . PRO A 1 86 ? 5.547 3.954 -13.164 1.00 97.56 86 PRO A C 1
ATOM 683 O O . PRO A 1 86 ? 4.867 4.299 -14.129 1.00 97.56 86 PRO A O 1
ATOM 686 N N . ASN A 1 87 ? 5.306 2.821 -12.508 1.00 98.38 87 A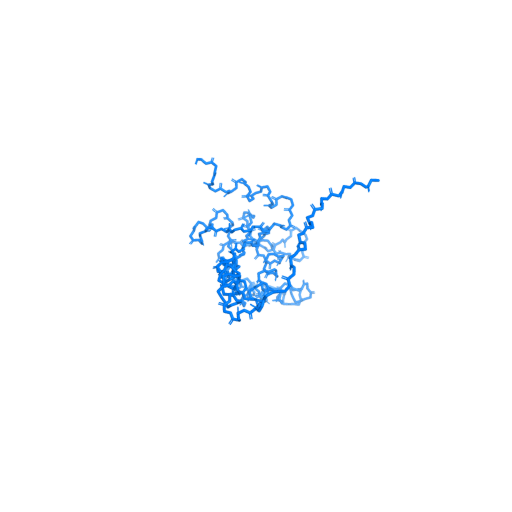SN A N 1
ATOM 687 C CA . ASN A 1 87 ? 4.098 2.042 -12.751 1.00 98.38 87 ASN A CA 1
ATOM 688 C C . ASN A 1 87 ? 2.948 2.648 -11.946 1.00 98.38 87 ASN A C 1
ATOM 690 O O . ASN A 1 87 ? 3.043 2.760 -10.720 1.00 98.38 87 ASN A O 1
ATOM 694 N N . VAL A 1 88 ? 1.876 3.029 -12.633 1.00 98.38 88 VAL A N 1
ATOM 695 C CA . VAL A 1 88 ? 0.702 3.668 -12.035 1.00 98.38 88 VAL A CA 1
ATOM 696 C C . VAL A 1 88 ? -0.507 2.759 -12.212 1.00 98.38 88 VAL A C 1
ATOM 698 O O . VAL A 1 88 ? -0.715 2.218 -13.295 1.00 98.38 88 VAL A O 1
ATOM 701 N N . TYR A 1 89 ? -1.281 2.595 -11.144 1.00 98.75 89 TYR A N 1
ATOM 702 C CA . TYR A 1 89 ? -2.517 1.818 -11.128 1.00 98.75 89 TYR A CA 1
ATOM 703 C C . TYR A 1 89 ? -3.594 2.553 -10.335 1.00 98.75 89 TYR A C 1
ATOM 705 O O . TYR A 1 89 ? -3.284 3.328 -9.423 1.00 98.75 89 TYR A O 1
ATOM 713 N N . ASP A 1 90 ? -4.850 2.232 -10.618 1.00 98.56 90 ASP A N 1
ATOM 714 C CA . ASP A 1 90 ? -5.976 2.695 -9.816 1.00 98.56 90 ASP A CA 1
ATOM 715 C C . ASP A 1 90 ? -6.067 1.918 -8.500 1.00 98.56 90 ASP A C 1
ATOM 717 O O . ASP A 1 90 ? -5.725 0.727 -8.421 1.00 98.56 90 ASP A O 1
ATOM 721 N N . PHE A 1 91 ? -6.561 2.588 -7.457 1.00 98.50 91 PHE A N 1
ATOM 722 C CA . PHE A 1 91 ? -7.010 1.898 -6.250 1.00 98.50 91 PHE A CA 1
ATOM 723 C C . PHE A 1 91 ? -8.098 0.873 -6.605 1.00 98.50 91 PHE A C 1
ATOM 725 O O . PHE A 1 91 ? -8.829 1.033 -7.576 1.00 98.50 91 PHE A O 1
ATOM 732 N N . GLY A 1 92 ? -8.151 -0.237 -5.868 1.00 98.31 92 GLY A N 1
ATOM 733 C CA . GLY A 1 92 ? -9.015 -1.374 -6.206 1.00 98.31 92 GLY A CA 1
ATOM 734 C C . GLY A 1 92 ? -8.427 -2.355 -7.231 1.00 98.31 92 GLY A C 1
ATOM 735 O O . GLY A 1 92 ? -8.880 -3.497 -7.290 1.00 98.31 92 GLY A O 1
ATOM 736 N N . THR A 1 93 ? -7.364 -1.998 -7.966 1.00 98.81 93 THR A N 1
ATOM 737 C CA . THR A 1 93 ? -6.656 -2.960 -8.832 1.00 98.81 93 THR A CA 1
ATOM 738 C C . THR A 1 93 ? -6.072 -4.102 -7.984 1.00 98.81 93 THR A C 1
ATOM 740 O O . THR A 1 93 ? -5.261 -3.836 -7.096 1.00 98.81 93 THR A O 1
ATOM 743 N N . PRO A 1 94 ? -6.402 -5.385 -8.228 1.00 98.88 94 PRO A N 1
ATOM 744 C CA . PRO A 1 94 ? -5.892 -6.472 -7.396 1.00 98.88 94 PRO A CA 1
ATOM 745 C C . PRO A 1 94 ? -4.360 -6.554 -7.403 1.00 98.88 94 PRO A C 1
ATOM 747 O O . PRO A 1 94 ? -3.736 -6.513 -8.467 1.00 98.88 94 PRO A O 1
ATOM 750 N N . TYR A 1 95 ? -3.731 -6.773 -6.243 1.00 98.88 95 TYR A N 1
ATOM 751 C CA . TYR A 1 95 ? -2.267 -6.908 -6.161 1.00 98.88 95 TYR A CA 1
ATOM 752 C C . TYR A 1 95 ? -1.742 -8.061 -7.020 1.00 98.88 95 TYR A C 1
ATOM 754 O O . TYR A 1 95 ? -0.628 -7.993 -7.536 1.00 98.88 95 TYR A O 1
ATOM 762 N N . LYS A 1 96 ? -2.552 -9.111 -7.210 1.00 98.81 96 LYS A N 1
ATOM 763 C CA . LYS A 1 96 ? -2.227 -10.219 -8.113 1.00 98.81 96 LYS A CA 1
ATOM 764 C C . LYS A 1 96 ? -2.100 -9.754 -9.563 1.00 98.81 96 LYS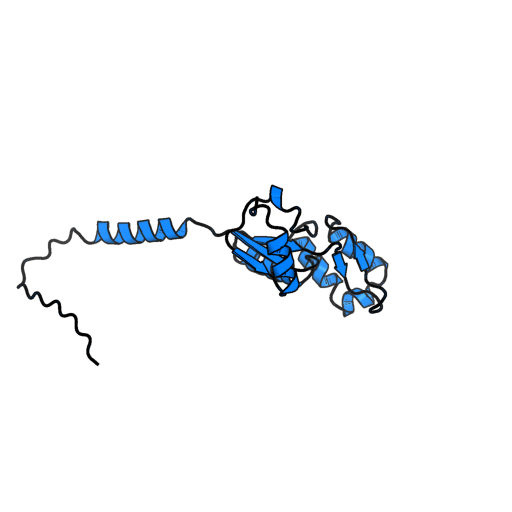 A C 1
ATOM 766 O O . LYS A 1 96 ? -1.153 -10.152 -10.231 1.00 98.81 96 LYS A O 1
ATOM 771 N N . HIS A 1 97 ? -2.996 -8.878 -10.013 1.00 98.88 97 HIS A N 1
ATOM 772 C CA . HIS A 1 97 ? -2.923 -8.302 -11.350 1.00 98.88 97 HIS A CA 1
ATOM 773 C C . HIS A 1 97 ? -1.659 -7.443 -11.501 1.00 98.88 97 HIS A C 1
ATOM 775 O O . HIS A 1 97 ? -0.902 -7.651 -12.444 1.00 98.88 97 HIS A O 1
ATOM 781 N N . MET A 1 98 ? -1.358 -6.571 -10.529 1.00 98.81 98 MET A N 1
ATOM 782 C CA . MET A 1 98 ? -0.108 -5.791 -10.535 1.00 98.81 98 MET A CA 1
ATOM 783 C C . MET A 1 98 ? 1.134 -6.695 -10.579 1.00 98.81 98 MET A C 1
ATOM 785 O O . MET A 1 98 ? 2.080 -6.423 -11.311 1.00 98.81 98 MET A O 1
ATOM 789 N N . PHE A 1 99 ? 1.137 -7.788 -9.809 1.00 98.88 99 PHE A N 1
ATOM 790 C CA . PHE A 1 99 ? 2.237 -8.753 -9.794 1.00 98.88 99 PHE A CA 1
ATOM 791 C C . PHE A 1 99 ? 2.438 -9.398 -11.167 1.00 98.88 99 PHE A C 1
ATOM 793 O O . PHE A 1 99 ? 3.566 -9.457 -11.659 1.00 98.88 99 PHE A O 1
ATOM 800 N N . ASP A 1 100 ? 1.357 -9.881 -11.781 1.00 98.81 100 ASP A N 1
ATOM 801 C CA . ASP A 1 100 ? 1.408 -10.543 -13.083 1.00 98.81 100 ASP A CA 1
ATOM 802 C C . ASP A 1 100 ? 1.821 -9.569 -14.198 1.00 98.81 100 ASP A C 1
ATOM 804 O O . ASP A 1 100 ? 2.621 -9.942 -15.059 1.00 98.81 100 ASP A O 1
ATOM 808 N N . ASP A 1 101 ? 1.353 -8.317 -14.144 1.00 98.75 101 ASP A N 1
ATOM 809 C CA . ASP A 1 101 ? 1.742 -7.263 -15.082 1.00 98.75 101 ASP A CA 1
ATOM 810 C C . ASP A 1 101 ? 3.241 -6.949 -15.004 1.00 98.75 101 ASP A C 1
ATOM 812 O O . ASP A 1 101 ? 3.954 -7.038 -16.006 1.00 98.75 101 ASP A O 1
ATOM 816 N N . LEU A 1 102 ? 3.754 -6.661 -13.804 1.00 98.62 102 LEU A N 1
ATOM 817 C CA . LEU A 1 102 ? 5.170 -6.342 -13.617 1.00 98.62 102 LEU A CA 1
ATOM 818 C C . LEU A 1 102 ? 6.076 -7.528 -13.949 1.00 98.62 102 LEU A C 1
ATOM 820 O O . LEU A 1 102 ? 7.100 -7.355 -14.608 1.00 98.62 102 LEU A O 1
ATOM 824 N N . ARG A 1 103 ? 5.683 -8.747 -13.563 1.00 98.44 103 ARG A N 1
ATOM 825 C CA . ARG A 1 103 ? 6.427 -9.964 -13.913 1.00 98.44 103 ARG A CA 1
ATOM 826 C C . ARG A 1 103 ? 6.539 -10.151 -15.427 1.00 98.44 103 ARG A C 1
ATOM 828 O O . ARG A 1 103 ? 7.553 -10.661 -15.886 1.00 98.44 103 ARG A O 1
ATOM 835 N N . A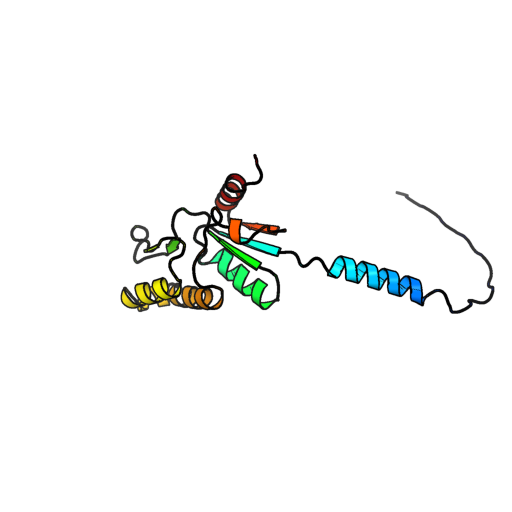RG A 1 104 ? 5.511 -9.774 -16.191 1.00 98.56 104 ARG A N 1
ATOM 836 C CA . ARG A 1 104 ? 5.513 -9.848 -17.658 1.00 98.56 104 ARG A CA 1
ATOM 837 C C . ARG A 1 104 ? 6.341 -8.731 -18.297 1.00 98.56 104 ARG A C 1
ATOM 839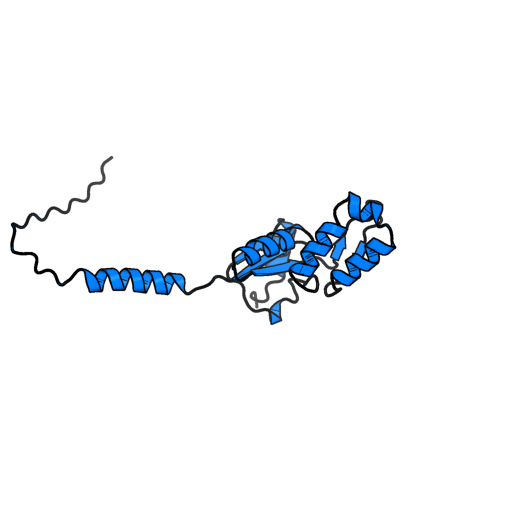 O O . ARG A 1 104 ? 6.948 -8.975 -19.332 1.00 98.56 104 ARG A O 1
ATOM 846 N N . LYS A 1 105 ? 6.360 -7.534 -17.701 1.00 97.94 105 LYS A N 1
ATOM 847 C CA . LYS A 1 105 ? 7.138 -6.384 -18.190 1.00 97.94 105 LYS A CA 1
ATOM 848 C C . LYS A 1 105 ? 8.646 -6.596 -18.052 1.00 97.94 105 LYS A C 1
ATOM 850 O O . LYS A 1 105 ? 9.355 -6.493 -19.044 1.00 97.94 105 LYS A O 1
ATOM 855 N N . ASP A 1 106 ? 9.125 -6.870 -16.838 1.00 98.12 106 ASP A N 1
ATOM 856 C CA . ASP A 1 106 ? 10.551 -7.112 -16.570 1.00 98.12 106 ASP A CA 1
ATOM 857 C C . ASP A 1 106 ? 10.738 -7.880 -15.242 1.00 98.12 106 ASP A C 1
ATOM 859 O O . ASP A 1 106 ? 10.857 -7.281 -14.165 1.00 98.12 106 ASP A O 1
ATOM 863 N N . PRO A 1 107 ? 10.749 -9.223 -15.271 1.00 97.62 107 PRO A N 1
ATOM 864 C CA . PRO A 1 107 ? 10.806 -10.020 -14.051 1.00 97.62 107 PRO A CA 1
ATOM 865 C C . PRO A 1 107 ? 12.108 -9.815 -13.266 1.00 97.62 107 PRO A C 1
ATOM 867 O O . PRO A 1 107 ? 12.080 -9.869 -12.036 1.00 97.62 107 PRO A O 1
ATOM 870 N N . GLU A 1 108 ? 13.229 -9.550 -13.939 1.00 98.25 108 GLU A N 1
ATOM 871 C CA . GLU A 1 108 ? 14.532 -9.404 -13.287 1.00 98.25 108 GLU A CA 1
ATOM 872 C C . GLU A 1 108 ? 14.657 -8.055 -12.581 1.00 98.25 108 GLU A C 1
ATOM 874 O O . GLU A 1 108 ? 15.097 -8.004 -11.428 1.00 98.25 108 GLU A O 1
ATOM 879 N N . LEU A 1 109 ? 14.204 -6.965 -13.209 1.00 98.19 109 LEU A N 1
ATOM 880 C CA . LEU A 1 109 ? 14.138 -5.651 -12.569 1.00 98.19 109 LEU A CA 1
ATOM 881 C C . LEU A 1 109 ? 13.274 -5.692 -11.307 1.00 98.19 109 LEU A C 1
ATOM 883 O O . LEU A 1 109 ? 13.730 -5.289 -10.233 1.00 98.19 109 LEU A O 1
ATOM 887 N N . TYR A 1 110 ? 12.038 -6.189 -11.427 1.00 98.56 110 TYR A N 1
ATOM 888 C CA . TYR A 1 110 ? 11.071 -6.139 -10.328 1.00 98.56 110 TYR A CA 1
ATOM 889 C C . TYR A 1 110 ? 11.323 -7.188 -9.239 1.00 98.56 110 TYR A C 1
ATOM 891 O O . TYR A 1 110 ? 10.830 -7.060 -8.115 1.00 98.56 110 TYR A O 1
ATOM 899 N N . LYS A 1 111 ? 12.121 -8.219 -9.534 1.00 98.12 111 LYS A N 1
ATOM 900 C CA . LYS A 1 111 ? 12.694 -9.105 -8.517 1.00 98.12 111 LYS A CA 1
ATOM 901 C C . LYS A 1 111 ? 13.851 -8.421 -7.790 1.00 98.12 111 LYS A C 1
ATOM 903 O O . LYS A 1 111 ? 13.860 -8.422 -6.562 1.00 98.12 111 LYS A O 1
ATOM 908 N N . ARG A 1 112 ? 14.788 -7.806 -8.523 1.00 98.19 112 ARG A N 1
ATOM 909 C CA . ARG A 1 112 ? 15.981 -7.145 -7.962 1.00 98.19 112 ARG A CA 1
ATOM 910 C C . ARG A 1 112 ? 15.638 -5.955 -7.066 1.00 98.19 112 ARG A C 1
ATOM 912 O O . ARG A 1 112 ? 16.268 -5.788 -6.031 1.00 98.19 112 ARG A O 1
ATOM 919 N N . ASN A 1 113 ? 14.640 -5.151 -7.430 1.00 97.56 113 ASN A N 1
ATOM 920 C CA . ASN A 1 113 ? 14.204 -4.005 -6.619 1.00 97.56 113 ASN A CA 1
ATOM 921 C C . ASN A 1 113 ? 13.191 -4.368 -5.511 1.00 97.56 113 ASN A C 1
ATOM 923 O O . ASN A 1 113 ? 12.707 -3.483 -4.810 1.00 97.56 113 ASN A O 1
ATOM 927 N N . GLY A 1 114 ? 12.853 -5.653 -5.357 1.00 98.38 114 GLY A N 1
ATOM 928 C CA . GLY A 1 114 ? 11.989 -6.145 -4.284 1.00 98.38 114 GLY A CA 1
ATOM 929 C C . GLY A 1 114 ? 10.482 -5.942 -4.484 1.00 98.38 114 GLY A C 1
ATOM 930 O O . GLY A 1 114 ? 9.709 -6.351 -3.616 1.00 98.38 114 GLY A O 1
ATOM 931 N N . ILE A 1 115 ? 10.022 -5.388 -5.612 1.00 98.62 115 ILE A N 1
ATOM 932 C CA . ILE A 1 115 ? 8.589 -5.136 -5.842 1.00 98.62 115 ILE A CA 1
ATOM 933 C C . ILE A 1 115 ? 7.793 -6.439 -5.995 1.00 98.62 115 ILE A C 1
ATOM 935 O O . ILE A 1 115 ? 6.713 -6.561 -5.418 1.00 98.62 115 ILE A O 1
ATOM 939 N N . LEU A 1 116 ? 8.307 -7.445 -6.710 1.00 98.69 116 LEU A N 1
ATOM 940 C CA . LEU A 1 116 ? 7.611 -8.733 -6.841 1.00 98.69 116 LEU A CA 1
ATOM 941 C C . LEU A 1 116 ? 7.456 -9.455 -5.485 1.00 98.69 116 LEU A C 1
ATOM 943 O O . LEU A 1 116 ? 6.339 -9.879 -5.175 1.00 98.69 116 LEU A O 1
ATOM 947 N N . PRO A 1 117 ? 8.504 -9.587 -4.644 1.00 98.62 117 PRO A N 1
ATOM 948 C CA . PRO A 1 117 ? 8.347 -10.060 -3.266 1.00 98.62 117 PRO A CA 1
ATOM 949 C C . PRO A 1 117 ? 7.348 -9.239 -2.436 1.00 98.62 117 PRO A C 1
ATOM 951 O O . PRO A 1 117 ? 6.500 -9.822 -1.759 1.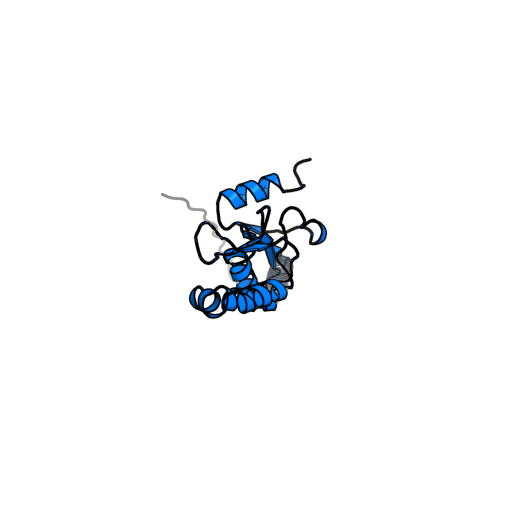00 98.62 117 PRO A O 1
ATOM 954 N N . MET A 1 118 ? 7.393 -7.905 -2.523 1.00 98.75 118 MET A N 1
ATOM 955 C CA . MET A 1 118 ? 6.462 -7.021 -1.812 1.00 98.75 118 MET A CA 1
ATOM 956 C C . MET A 1 118 ? 5.006 -7.270 -2.228 1.00 98.75 118 MET A C 1
ATOM 958 O O . MET A 1 118 ? 4.132 -7.414 -1.376 1.00 98.75 118 MET A O 1
ATOM 962 N N . LEU A 1 119 ? 4.735 -7.384 -3.530 1.00 98.81 119 LEU A N 1
ATOM 963 C CA . LEU A 1 119 ? 3.395 -7.674 -4.037 1.00 98.81 119 LEU A CA 1
ATOM 964 C C . LEU A 1 119 ? 2.913 -9.065 -3.612 1.00 98.81 119 LEU A C 1
ATOM 966 O O . LEU A 1 119 ? 1.745 -9.210 -3.261 1.00 98.81 119 LEU A O 1
ATOM 970 N N . LYS A 1 120 ? 3.797 -10.073 -3.548 1.00 98.62 120 LYS A N 1
ATOM 971 C CA . LYS A 1 120 ? 3.451 -11.384 -2.964 1.00 98.62 120 LYS A CA 1
ATOM 972 C C . LYS A 1 120 ? 3.006 -11.262 -1.508 1.00 98.62 120 LYS A C 1
ATOM 974 O O . LYS A 1 120 ? 1.992 -11.856 -1.146 1.00 98.62 120 LYS A O 1
ATOM 979 N N . ARG A 1 121 ? 3.713 -10.469 -0.691 1.00 98.69 121 ARG A N 1
ATOM 980 C CA . ARG A 1 121 ? 3.279 -10.166 0.682 1.00 98.69 121 ARG A CA 1
ATOM 981 C C . ARG A 1 121 ? 1.901 -9.504 0.667 1.00 98.69 121 ARG A C 1
ATOM 983 O O . ARG A 1 121 ? 1.010 -9.964 1.372 1.00 98.69 121 ARG A O 1
ATOM 990 N N . ASN A 1 122 ? 1.690 -8.485 -0.164 1.00 98.81 122 ASN A N 1
ATOM 991 C CA . ASN A 1 122 ? 0.413 -7.770 -0.233 1.00 98.81 122 ASN A CA 1
ATOM 992 C C . ASN A 1 122 ? -0.768 -8.692 -0.563 1.00 98.81 122 ASN A C 1
ATOM 994 O O . ASN A 1 122 ? -1.781 -8.626 0.129 1.00 98.81 122 ASN A O 1
ATOM 998 N N . ILE A 1 123 ? -0.597 -9.604 -1.528 1.00 98.81 123 ILE A N 1
ATOM 999 C CA . ILE A 1 123 ? -1.600 -10.615 -1.906 1.00 98.81 123 ILE A CA 1
ATOM 1000 C C . ILE A 1 123 ? -2.024 -11.475 -0.706 1.00 98.81 123 ILE A C 1
ATOM 1002 O O . ILE A 1 123 ? -3.204 -11.781 -0.567 1.00 98.81 123 ILE A O 1
ATOM 1006 N N . SER A 1 124 ? -1.089 -11.854 0.173 1.00 98.31 124 SER A N 1
ATOM 1007 C CA . SER A 1 124 ? -1.419 -12.635 1.379 1.00 98.31 124 SER A CA 1
ATOM 1008 C C . SER A 1 124 ? -2.158 -11.840 2.462 1.00 98.31 124 SER A C 1
ATOM 1010 O O . SER A 1 124 ? -2.774 -12.431 3.347 1.00 98.31 124 SER A O 1
ATOM 1012 N N . VAL A 1 125 ? -2.109 -10.506 2.411 1.00 98.50 125 VAL A N 1
ATOM 1013 C CA . VAL A 1 125 ? -2.737 -9.636 3.412 1.00 98.50 125 VAL A CA 1
ATOM 1014 C C . VAL A 1 125 ? -4.172 -9.298 3.011 1.00 98.50 125 VAL A C 1
ATOM 1016 O O . VAL A 1 125 ? -5.077 -9.502 3.825 1.00 98.50 125 VAL A O 1
ATOM 1019 N N . LYS A 1 126 ? -4.375 -8.802 1.780 1.00 98.62 126 LYS A N 1
ATOM 1020 C CA . LYS A 1 126 ? -5.686 -8.451 1.205 1.00 98.62 126 LYS A CA 1
ATOM 1021 C C . LYS A 1 126 ? -5.649 -8.414 -0.332 1.00 98.62 126 LYS A C 1
ATOM 1023 O O . LYS A 1 126 ? -4.581 -8.466 -0.934 1.00 98.62 126 LYS A O 1
ATOM 1028 N N . SER A 1 127 ? -6.813 -8.308 -0.976 1.00 98.56 127 SER A N 1
ATOM 1029 C CA . SER A 1 127 ? -6.955 -8.416 -2.438 1.00 98.56 127 SER A CA 1
ATOM 1030 C C . SER A 1 127 ? -6.375 -7.231 -3.219 1.00 98.56 127 SER A C 1
ATOM 1032 O O . SER A 1 127 ? -5.698 -7.441 -4.228 1.00 98.56 127 SER A O 1
ATOM 1034 N N . ALA A 1 128 ? -6.626 -6.002 -2.765 1.00 98.81 128 ALA A N 1
ATOM 1035 C CA . ALA A 1 128 ? -6.313 -4.771 -3.487 1.00 98.81 128 ALA A CA 1
ATOM 1036 C C . ALA A 1 128 ? -5.924 -3.621 -2.532 1.00 98.81 128 ALA A C 1
ATOM 1038 O O . ALA A 1 128 ? -6.331 -3.623 -1.362 1.00 98.81 128 ALA A O 1
ATOM 1039 N N . PRO A 1 129 ? -5.148 -2.626 -3.004 1.00 98.81 129 PRO A N 1
ATOM 1040 C CA . PRO A 1 129 ? -4.944 -1.382 -2.277 1.00 98.81 129 PRO A CA 1
ATOM 1041 C C . PRO A 1 129 ? -6.268 -0.624 -2.188 1.00 98.81 129 PRO A C 1
ATOM 1043 O O . PRO A 1 129 ? -6.998 -0.519 -3.173 1.00 98.81 129 PRO A O 1
ATOM 1046 N N . GLN A 1 130 ? -6.558 -0.087 -1.007 1.00 98.56 130 GLN A N 1
ATOM 1047 C CA . GLN A 1 130 ? -7.779 0.669 -0.727 1.00 98.56 130 GLN A CA 1
ATOM 1048 C C . GLN A 1 130 ? -7.418 2.120 -0.448 1.00 98.56 130 GLN A C 1
ATOM 1050 O O . GLN A 1 130 ? -6.370 2.403 0.145 1.00 98.56 130 GLN A O 1
ATOM 1055 N N . ARG A 1 131 ? -8.288 3.025 -0.877 1.00 97.88 131 ARG A N 1
ATOM 1056 C CA . ARG A 1 131 ? -8.107 4.453 -0.682 1.00 97.88 131 ARG A CA 1
ATOM 1057 C C . ARG A 1 131 ? -8.722 4.888 0.649 1.00 97.88 131 ARG A C 1
ATOM 1059 O O . ARG A 1 131 ? -9.798 4.423 1.004 1.00 97.88 131 ARG A O 1
ATOM 1066 N N . TRP A 1 132 ? -8.030 5.749 1.392 1.00 97.19 132 TRP A N 1
ATOM 1067 C CA . TRP A 1 132 ? -8.473 6.220 2.709 1.00 97.19 132 TRP A CA 1
ATOM 1068 C C . TRP A 1 132 ? -9.792 6.984 2.619 1.00 97.19 132 TRP A C 1
ATOM 1070 O O . TRP A 1 132 ? -10.708 6.707 3.376 1.00 97.19 132 TRP A O 1
ATOM 1080 N N . GLN A 1 133 ? -9.909 7.872 1.633 1.00 94.56 133 GLN A N 1
ATOM 1081 C CA . GLN A 1 133 ? -11.090 8.707 1.407 1.00 94.56 133 GLN A CA 1
ATOM 1082 C C . GLN A 1 133 ? -12.359 7.904 1.047 1.00 94.56 133 GLN A C 1
ATOM 1084 O O . GLN A 1 133 ? -13.445 8.464 0.989 1.00 94.56 133 GLN A O 1
ATOM 1089 N N . GLU A 1 134 ? -12.231 6.599 0.795 1.00 94.38 134 GLU A N 1
ATOM 1090 C CA . GLU A 1 134 ? -13.319 5.695 0.400 1.00 94.38 134 GLU A CA 1
ATOM 1091 C C . GLU A 1 134 ? -13.519 4.570 1.441 1.00 94.38 134 GLU A C 1
ATOM 1093 O O . GLU A 1 134 ? -14.068 3.513 1.137 1.00 94.38 134 GLU A O 1
ATOM 1098 N N . ASN A 1 135 ? -13.058 4.769 2.684 1.00 92.56 135 ASN A N 1
ATOM 1099 C CA . ASN A 1 135 ? -13.067 3.748 3.739 1.00 92.56 135 ASN A CA 1
ATOM 1100 C C . ASN A 1 135 ? -14.384 3.649 4.533 1.00 92.56 135 ASN A C 1
ATOM 1102 O O . ASN A 1 135 ? -14.457 2.846 5.459 1.00 92.56 135 ASN A O 1
ATOM 1106 N N . ALA A 1 136 ? -15.418 4.429 4.199 1.00 89.88 136 ALA A N 1
ATOM 1107 C CA . ALA A 1 136 ? -16.647 4.523 4.997 1.00 89.88 136 ALA A CA 1
ATOM 1108 C C . ALA A 1 136 ? -17.316 3.157 5.249 1.00 89.88 136 ALA A C 1
ATOM 1110 O O . ALA A 1 136 ? -17.823 2.902 6.340 1.00 89.88 136 ALA A O 1
ATOM 1111 N N . ALA A 1 137 ? -17.263 2.254 4.265 1.00 90.31 137 ALA A N 1
ATOM 1112 C CA . ALA A 1 137 ? -17.802 0.898 4.381 1.00 90.31 137 ALA A CA 1
ATOM 1113 C C . ALA A 1 137 ? -17.062 0.029 5.414 1.00 90.31 137 ALA A C 1
ATOM 1115 O O . ALA A 1 137 ? -17.636 -0.928 5.931 1.00 90.31 137 ALA A O 1
ATOM 1116 N N . ASP A 1 138 ? -15.810 0.367 5.727 1.00 91.12 138 ASP A N 1
ATOM 1117 C CA . ASP A 1 138 ? -15.017 -0.351 6.714 1.00 91.12 138 ASP A CA 1
ATOM 1118 C C . ASP A 1 138 ? -15.333 0.123 8.142 1.00 91.12 138 ASP A C 1
ATOM 1120 O O . ASP A 1 138 ? -14.968 -0.581 9.071 1.00 91.12 138 ASP A O 1
ATOM 1124 N N . GLY A 1 139 ? -16.041 1.237 8.362 1.00 90.94 139 GLY A N 1
ATOM 1125 C CA . GLY A 1 139 ? -16.380 1.762 9.694 1.00 90.94 139 GLY A CA 1
ATOM 1126 C C . GLY A 1 139 ? -15.236 2.519 10.388 1.00 90.94 139 GLY A C 1
ATOM 1127 O O . GLY A 1 139 ? -14.210 2.818 9.783 1.00 90.94 139 GLY A O 1
ATOM 1128 N N . SER A 1 140 ? -15.407 2.845 11.673 1.00 93.06 140 SER A N 1
ATOM 1129 C CA . SER A 1 140 ? -14.451 3.668 12.431 1.00 93.06 140 SER A CA 1
ATOM 1130 C C . SER A 1 140 ? -13.218 2.895 12.922 1.00 93.06 140 SER A C 1
ATOM 1132 O O . SER A 1 140 ? -13.236 1.668 13.080 1.00 93.06 140 SER A O 1
ATOM 1134 N N . PHE A 1 141 ? -12.154 3.650 13.204 1.00 96.00 141 PHE A N 1
ATOM 1135 C CA . PHE A 1 141 ? -10.894 3.178 13.780 1.00 96.00 141 PHE A CA 1
ATOM 1136 C C . PHE A 1 141 ? -10.606 3.932 15.076 1.00 96.00 141 PHE A C 1
ATOM 1138 O O . PHE A 1 141 ? -10.820 5.140 15.135 1.00 96.00 141 PHE A O 1
ATOM 1145 N N . ASP A 1 142 ? -10.084 3.236 16.084 1.00 96.38 142 ASP A N 1
ATOM 1146 C CA . ASP A 1 142 ? -9.688 3.851 17.355 1.00 96.38 142 ASP A CA 1
ATOM 1147 C C . ASP A 1 142 ? -8.324 4.539 17.245 1.00 96.38 142 ASP A C 1
ATOM 1149 O O . ASP A 1 142 ? -8.074 5.559 17.883 1.00 96.38 142 ASP A O 1
ATOM 1153 N N . VAL A 1 143 ? -7.419 3.972 16.437 1.00 96.88 143 VAL A N 1
ATOM 1154 C CA . VAL A 1 143 ? -6.061 4.496 16.249 1.00 96.88 143 VAL A CA 1
ATOM 1155 C C . VAL A 1 143 ? -5.670 4.453 14.775 1.00 96.88 143 VAL A C 1
ATOM 1157 O O . VAL A 1 143 ? -5.674 3.394 14.143 1.00 96.88 143 VAL A O 1
ATOM 1160 N N . VAL A 1 144 ? -5.263 5.602 14.234 1.00 98.00 144 VAL A N 1
ATOM 1161 C CA . VAL A 1 144 ? -4.770 5.734 12.858 1.00 98.00 144 VAL A CA 1
ATOM 1162 C C . VAL A 1 144 ? -3.281 6.067 12.877 1.00 98.00 144 VAL A C 1
ATOM 1164 O O . VAL A 1 144 ? -2.865 7.074 13.442 1.00 98.00 144 VAL A O 1
ATOM 1167 N N . PHE A 1 145 ? -2.471 5.223 12.242 1.00 98.38 145 PHE A N 1
ATOM 1168 C CA . PHE A 1 145 ? -1.041 5.445 12.051 1.00 98.38 145 PHE A CA 1
ATOM 1169 C C . PHE A 1 145 ? -0.774 5.943 10.638 1.00 98.38 145 PHE A C 1
ATOM 1171 O O . PHE A 1 145 ? -1.111 5.274 9.656 1.00 98.38 145 PHE A O 1
ATOM 1178 N N . THR A 1 146 ? -0.101 7.081 10.531 1.00 98.44 146 THR A N 1
ATOM 1179 C CA . THR A 1 146 ? 0.339 7.658 9.262 1.00 98.44 146 THR A CA 1
ATOM 1180 C C . THR A 1 146 ? 1.857 7.577 9.159 1.00 98.44 146 THR A C 1
ATOM 1182 O O . THR A 1 146 ? 2.580 7.672 10.148 1.00 98.44 146 THR A O 1
ATOM 1185 N N . PHE A 1 147 ? 2.360 7.324 7.952 1.00 97.06 147 PHE A N 1
ATOM 1186 C CA . PHE A 1 147 ? 3.785 7.026 7.745 1.00 97.06 147 PHE A CA 1
ATOM 1187 C C . PHE A 1 147 ? 4.604 8.196 7.176 1.00 97.06 147 PHE A C 1
ATOM 1189 O O . PHE A 1 147 ? 5.769 8.000 6.824 1.00 97.06 147 PHE A O 1
ATOM 1196 N N . GLU A 1 148 ? 3.996 9.373 7.030 1.00 94.75 148 GLU A N 1
ATOM 1197 C CA . GLU A 1 148 ? 4.622 10.646 6.650 1.00 94.75 148 GLU A CA 1
ATOM 1198 C C . GLU A 1 148 ? 3.658 11.809 6.922 1.00 94.75 148 GLU A C 1
ATOM 1200 O O . GLU A 1 148 ? 2.443 11.616 6.878 1.00 94.75 148 GLU A O 1
ATOM 1205 N N . GLU A 1 149 ? 4.199 13.006 7.150 1.00 97.12 149 GLU A N 1
ATOM 1206 C CA . GLU A 1 149 ? 3.444 14.229 7.478 1.00 97.12 149 GLU A CA 1
ATOM 1207 C C . GLU A 1 149 ? 2.361 14.542 6.439 1.00 97.12 149 GLU A C 1
ATOM 1209 O O . GLU A 1 149 ? 1.187 14.612 6.767 1.00 97.12 149 GLU A O 1
ATOM 1214 N N . LYS A 1 150 ? 2.703 14.531 5.147 1.00 95.75 150 LYS A N 1
ATOM 1215 C CA . LYS A 1 150 ? 1.712 14.760 4.085 1.00 95.75 150 LYS A CA 1
ATOM 1216 C C . LYS A 1 150 ? 0.542 13.759 4.105 1.00 95.75 150 LYS A C 1
ATOM 1218 O O . LYS A 1 150 ? -0.563 14.076 3.679 1.00 95.75 150 LYS A O 1
ATOM 1223 N N . VAL A 1 151 ? 0.779 12.513 4.529 1.00 97.50 151 VAL A N 1
ATOM 1224 C CA . VAL A 1 151 ? -0.300 11.517 4.666 1.00 97.50 151 VAL A CA 1
ATOM 1225 C C . VAL A 1 151 ? -1.151 11.807 5.892 1.00 97.50 151 VAL A C 1
ATOM 1227 O O . VAL A 1 151 ? -2.351 11.576 5.828 1.00 97.50 151 VAL A O 1
ATOM 1230 N N . PHE A 1 152 ? -0.547 12.310 6.968 1.00 97.31 152 PHE A N 1
ATOM 1231 C CA . PHE A 1 152 ? -1.269 12.799 8.134 1.00 97.31 152 PHE A CA 1
ATOM 1232 C C . PHE A 1 152 ? -2.233 13.927 7.765 1.00 97.31 152 PHE A C 1
ATOM 1234 O O . PHE A 1 152 ? -3.424 13.781 8.024 1.00 97.31 152 PHE A O 1
ATOM 1241 N N . ASP A 1 153 ? -1.759 14.951 7.056 1.00 95.81 153 ASP A N 1
ATOM 1242 C CA . ASP A 1 153 ? -2.601 16.076 6.624 1.00 95.81 153 ASP A CA 1
ATOM 1243 C C . ASP A 1 153 ? -3.798 15.592 5.790 1.00 95.81 153 ASP A C 1
ATOM 1245 O O . ASP A 1 153 ? -4.948 15.885 6.103 1.00 95.81 153 ASP A O 1
ATOM 1249 N N . MET A 1 154 ? -3.553 14.729 4.795 1.00 94.62 154 MET A N 1
ATOM 1250 C CA . MET A 1 154 ? -4.623 14.165 3.957 1.00 94.62 154 MET A CA 1
ATOM 1251 C C . MET A 1 154 ? -5.602 13.258 4.722 1.00 94.62 154 MET A C 1
ATOM 1253 O O . MET A 1 154 ? -6.736 13.072 4.280 1.00 94.62 154 MET A O 1
ATOM 1257 N N . VAL A 1 155 ? -5.168 12.622 5.815 1.00 95.25 155 VAL A N 1
ATOM 1258 C CA . VAL A 1 155 ? -6.057 11.818 6.668 1.00 95.25 155 VAL A CA 1
ATOM 1259 C C . VAL A 1 155 ? -6.995 12.721 7.459 1.00 95.25 155 VAL A C 1
ATOM 1261 O O . VAL A 1 155 ? -8.171 12.377 7.571 1.00 95.25 155 VAL A O 1
ATOM 1264 N N . LEU A 1 156 ? -6.494 13.853 7.966 1.00 91.88 156 LEU A N 1
ATOM 1265 C CA . LEU A 1 156 ? -7.304 14.848 8.666 1.00 91.88 156 LEU A CA 1
ATOM 1266 C C . LEU A 1 156 ? -8.322 15.496 7.721 1.00 91.88 156 LEU A C 1
ATOM 1268 O O . LEU A 1 156 ? -9.508 15.485 8.024 1.00 91.88 156 LEU A O 1
ATOM 1272 N N . GLU A 1 157 ? -7.883 15.945 6.541 1.00 87.12 157 GLU A N 1
ATOM 1273 C CA . GLU A 1 157 ? -8.758 16.549 5.520 1.00 87.12 157 GLU A CA 1
ATOM 1274 C C . GLU A 1 157 ? -9.840 15.586 5.002 1.00 87.12 157 GLU A C 1
ATOM 1276 O O . GLU A 1 157 ? -10.928 16.002 4.620 1.00 87.12 157 GLU A O 1
ATOM 1281 N N . GLY A 1 158 ? -9.529 14.287 4.936 1.00 67.12 158 GLY A N 1
ATOM 1282 C CA . GLY A 1 158 ? -10.437 13.251 4.442 1.00 67.12 158 GLY A CA 1
ATOM 1283 C C . GLY A 1 158 ? -11.323 12.613 5.512 1.00 67.12 158 GLY A C 1
ATOM 1284 O O . GLY A 1 158 ? -12.007 11.638 5.203 1.00 67.12 158 GLY A O 1
ATOM 1285 N N . SER A 1 159 ? -11.275 13.082 6.762 1.00 59.69 159 SER A N 1
ATOM 1286 C CA . SER A 1 159 ? -12.123 12.566 7.834 1.00 59.69 159 SER A CA 1
ATOM 1287 C C . SER A 1 159 ? -13.547 13.112 7.665 1.00 59.69 159 SER A C 1
ATOM 1289 O O . SER A 1 159 ? -13.733 14.321 7.764 1.00 59.69 159 SER A O 1
ATOM 1291 N N . PRO A 1 160 ? -14.578 12.268 7.466 1.00 53.53 160 PRO A N 1
ATOM 1292 C CA . PRO A 1 160 ? -15.966 12.724 7.320 1.00 53.53 160 PRO A CA 1
ATOM 1293 C C . PRO A 1 160 ? -16.577 13.316 8.609 1.00 53.53 160 PRO A C 1
ATOM 1295 O O . PRO A 1 160 ? -17.778 13.543 8.657 1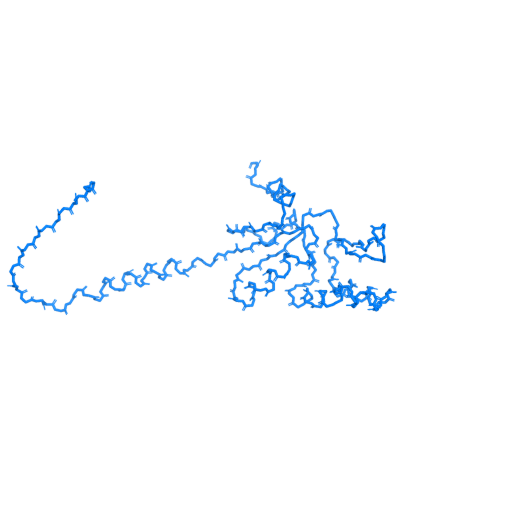.00 53.53 160 PRO A O 1
ATOM 1298 N N . ASN A 1 161 ? -15.779 13.545 9.659 1.00 50.03 161 ASN A N 1
ATOM 1299 C CA . ASN A 1 161 ? -16.235 13.982 10.981 1.00 50.03 161 ASN A CA 1
ATOM 1300 C C . ASN A 1 161 ? -16.037 15.492 11.244 1.00 50.03 161 ASN A C 1
ATOM 1302 O O . ASN A 1 161 ? -15.944 15.887 12.404 1.00 50.03 161 ASN A O 1
ATOM 1306 N N . GLU A 1 162 ? -15.971 16.328 10.204 1.00 44.16 162 GLU A N 1
ATOM 1307 C CA . GLU A 1 162 ? -15.964 17.799 10.334 1.00 44.16 162 GLU A CA 1
ATOM 1308 C C . GLU A 1 162 ? -17.107 18.487 9.554 1.00 44.16 162 GLU A C 1
ATOM 1310 O O . GLU A 1 162 ? -16.919 19.562 8.989 1.00 44.16 162 GLU A O 1
ATOM 1315 N N . GLU A 1 163 ? -18.311 17.901 9.567 1.00 36.53 163 GLU A N 1
ATOM 1316 C CA . GLU A 1 163 ? -19.576 18.634 9.352 1.00 36.53 163 GLU A CA 1
ATOM 1317 C C . GLU A 1 163 ? -20.574 18.371 10.487 1.00 36.53 163 GLU A C 1
ATOM 1319 O O . GLU A 1 163 ? -20.771 17.187 10.855 1.00 36.53 163 GLU A O 1
#

pLDDT: mean 82.73, std 24.36, range [26.14, 98.88]

Secondary structure (DSSP, 8-state):
-----------------S-SHHHHHHHHHHHHHHHTT---EEEEEESSSSSHHHHHHHHHHHTT-EEEEEE-SSSEEE--SSTT--EEE-TT--HHHHHHHHHHH-HHHHHHTSHHHHHHHHHHH-SS--BGGG-GGG---SEEEESSHHHHHHHHHT-TT--